Protein AF-A0A930ALP8-F1 (afdb_monomer_lite)

Sequence (46 aa):
MNTDLKIAQAAVLEPIDKIAHKAGIPEEYLEMYGKEKAKVSIKLME

Structure (mmCIF, N/CA/C/O backbone):
data_AF-A0A930ALP8-F1
#
_entry.id   AF-A0A930ALP8-F1
#
loop_
_atom_site.group_PDB
_atom_site.id
_atom_site.type_symbol
_atom_site.label_atom_id
_atom_site.label_alt_id
_atom_site.label_comp_id
_atom_site.label_asym_id
_atom_site.label_entity_id
_atom_site.l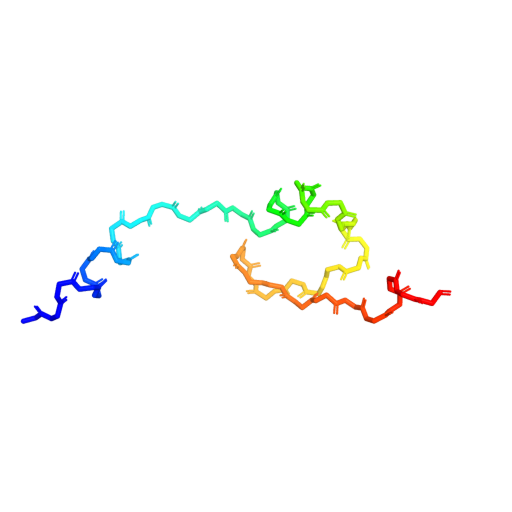abel_seq_id
_atom_site.pdbx_PDB_ins_code
_atom_site.Cartn_x
_atom_site.Cartn_y
_atom_site.Cartn_z
_atom_site.occupancy
_atom_site.B_iso_or_equiv
_atom_site.auth_seq_id
_atom_site.auth_comp_id
_atom_site.auth_asym_id
_atom_site.auth_atom_id
_atom_site.pdbx_PDB_model_num
ATOM 1 N N . MET A 1 1 ? 17.317 -15.314 -15.337 1.00 71.19 1 MET A N 1
ATOM 2 C CA . MET A 1 1 ? 16.619 -14.276 -14.542 1.00 71.19 1 MET A CA 1
ATOM 3 C C . MET A 1 1 ? 15.136 -14.600 -14.584 1.00 71.19 1 MET A C 1
ATOM 5 O O . MET A 1 1 ? 14.648 -14.824 -15.684 1.00 71.19 1 MET A O 1
ATOM 9 N N . ASN A 1 2 ? 14.470 -14.717 -13.431 1.00 90.75 2 ASN A N 1
ATOM 10 C CA . ASN A 1 2 ? 13.068 -15.142 -13.352 1.00 90.75 2 ASN A CA 1
ATOM 11 C C . ASN A 1 2 ? 12.160 -14.146 -14.107 1.00 90.75 2 ASN A C 1
ATOM 13 O O . ASN A 1 2 ? 12.237 -12.941 -13.856 1.00 90.75 2 ASN A O 1
ATOM 17 N N . THR A 1 3 ? 11.357 -14.642 -15.052 1.00 95.94 3 THR A N 1
ATOM 18 C CA . THR A 1 3 ? 10.441 -13.836 -15.875 1.00 95.94 3 THR A CA 1
ATOM 19 C C . THR A 1 3 ? 9.403 -13.113 -15.019 1.00 95.94 3 THR A C 1
ATOM 21 O O . THR A 1 3 ? 9.142 -11.939 -15.267 1.00 95.94 3 THR A O 1
ATOM 24 N N . ASP A 1 4 ? 8.904 -13.747 -13.959 1.00 96.81 4 ASP A N 1
ATOM 25 C CA . ASP A 1 4 ? 7.896 -13.159 -13.070 1.00 96.81 4 ASP A CA 1
ATOM 26 C C . ASP A 1 4 ? 8.440 -11.917 -12.361 1.00 96.81 4 ASP A C 1
ATOM 28 O O . ASP A 1 4 ? 7.773 -10.886 -12.279 1.00 96.81 4 ASP A O 1
ATOM 32 N N . LEU A 1 5 ? 9.705 -11.976 -11.928 1.00 96.69 5 LEU A N 1
ATOM 33 C CA . LEU A 1 5 ? 10.376 -10.836 -11.307 1.00 96.69 5 LEU A CA 1
ATOM 34 C C . LEU A 1 5 ? 10.541 -9.676 -12.296 1.00 96.69 5 LEU A C 1
ATOM 36 O O . LEU A 1 5 ? 10.338 -8.525 -11.917 1.00 96.69 5 LEU A O 1
ATOM 40 N N . LYS A 1 6 ? 10.876 -9.964 -13.562 1.00 97.00 6 LYS A N 1
ATOM 41 C CA . LYS A 1 6 ? 10.979 -8.928 -14.604 1.00 97.00 6 LYS A CA 1
ATOM 42 C C . LYS A 1 6 ? 9.635 -8.255 -14.868 1.00 97.00 6 LYS A C 1
ATOM 44 O O . LYS A 1 6 ? 9.596 -7.040 -15.024 1.00 97.00 6 LYS A O 1
ATOM 49 N N . ILE A 1 7 ? 8.553 -9.032 -14.910 1.00 96.81 7 ILE A N 1
ATOM 50 C CA . ILE A 1 7 ? 7.200 -8.505 -15.114 1.00 96.81 7 ILE A CA 1
ATOM 51 C C . ILE A 1 7 ? 6.794 -7.624 -13.926 1.00 96.81 7 ILE A C 1
ATOM 53 O O . ILE A 1 7 ? 6.352 -6.499 -14.136 1.00 96.81 7 ILE A O 1
ATOM 57 N N . ALA A 1 8 ? 7.020 -8.081 -12.689 1.00 95.75 8 ALA A N 1
ATOM 58 C CA . ALA A 1 8 ? 6.715 -7.305 -11.486 1.00 95.75 8 ALA A CA 1
ATOM 59 C C . ALA A 1 8 ? 7.503 -5.984 -11.416 1.00 95.75 8 ALA A C 1
ATOM 61 O O . ALA A 1 8 ? 6.940 -4.953 -11.063 1.00 95.75 8 ALA A O 1
ATOM 62 N N . GLN A 1 9 ? 8.788 -5.994 -11.792 1.00 96.00 9 GLN A N 1
ATOM 63 C CA . GLN A 1 9 ? 9.633 -4.792 -11.816 1.00 96.00 9 GLN A CA 1
ATOM 64 C C . GLN A 1 9 ? 9.245 -3.788 -12.912 1.00 96.00 9 GLN A C 1
ATOM 66 O O . GLN A 1 9 ? 9.531 -2.603 -12.769 1.00 96.00 9 GLN A O 1
ATOM 71 N N . ALA A 1 10 ? 8.634 -4.247 -14.007 1.00 97.25 10 ALA A N 1
ATOM 72 C CA . ALA A 1 10 ? 8.206 -3.390 -15.113 1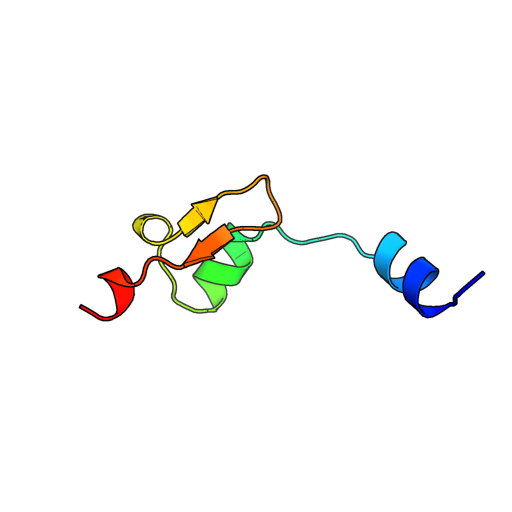.00 97.25 10 ALA A CA 1
ATOM 73 C C . ALA A 1 10 ? 6.833 -2.733 -14.882 1.00 97.25 10 ALA A C 1
ATOM 75 O O . ALA A 1 10 ? 6.460 -1.822 -15.623 1.00 97.25 10 ALA A O 1
ATOM 76 N N . ALA A 1 11 ? 6.065 -3.196 -13.893 1.00 96.94 11 ALA A N 1
ATOM 77 C CA . ALA A 1 11 ? 4.741 -2.666 -13.601 1.00 96.94 11 ALA A CA 1
ATOM 78 C C . ALA A 1 11 ? 4.817 -1.257 -12.990 1.00 96.94 11 ALA A C 1
ATOM 80 O O . ALA A 1 11 ? 5.631 -0.984 -12.109 1.00 96.94 11 ALA A O 1
ATOM 81 N N . VAL A 1 12 ? 3.922 -0.367 -13.425 1.00 96.06 12 VAL A N 1
ATOM 82 C CA . VAL A 1 12 ? 3.716 0.935 -12.780 1.00 96.06 12 VAL A CA 1
ATOM 83 C C . VAL A 1 12 ? 2.686 0.749 -11.676 1.00 96.06 12 VAL A C 1
ATOM 85 O O . VAL A 1 12 ? 1.530 0.431 -11.952 1.00 96.06 12 VAL A O 1
ATOM 88 N N . LEU A 1 13 ? 3.113 0.921 -10.429 1.00 95.56 13 LEU A N 1
ATOM 89 C CA . LEU A 1 13 ? 2.257 0.712 -9.269 1.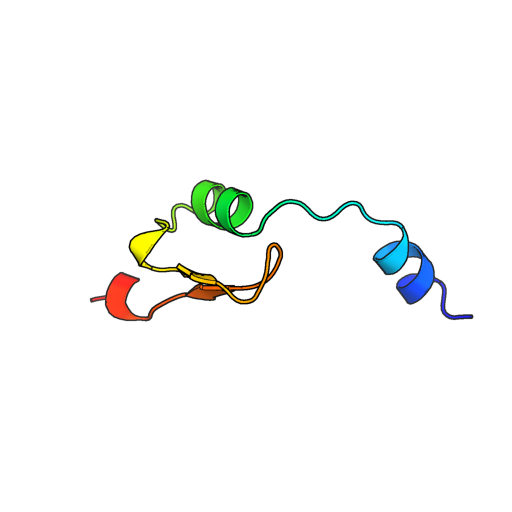00 95.56 13 LEU A CA 1
ATOM 90 C C . LEU A 1 13 ? 1.327 1.913 -9.060 1.00 95.56 13 LEU A C 1
ATOM 92 O O . LEU A 1 13 ? 1.749 3.072 -9.093 1.00 95.56 13 LEU A O 1
ATOM 96 N N . GLU A 1 14 ? 0.041 1.630 -8.858 1.00 96.00 14 GLU A N 1
ATOM 97 C CA . GLU A 1 14 ? -0.932 2.641 -8.452 1.00 96.00 14 GLU A CA 1
ATOM 98 C C . GLU A 1 14 ? -0.791 2.903 -6.939 1.00 96.00 14 GLU A C 1
ATOM 100 O O . GLU A 1 14 ? -0.580 1.955 -6.177 1.00 96.00 14 GLU A O 1
ATOM 105 N N . PRO A 1 15 ? -0.901 4.164 -6.481 1.00 96.62 15 PRO A N 1
ATOM 106 C CA . PRO A 1 15 ? -0.925 4.484 -5.058 1.00 96.62 15 PRO A CA 1
ATOM 107 C C . PRO A 1 15 ? -1.976 3.671 -4.281 1.00 96.62 15 PRO A C 1
ATOM 109 O O . PRO A 1 15 ? -3.102 3.476 -4.747 1.00 96.62 15 PRO A O 1
ATOM 112 N N . ILE A 1 16 ? -1.598 3.171 -3.103 1.00 97.56 16 ILE A N 1
ATOM 113 C CA . ILE A 1 16 ? -2.415 2.215 -2.337 1.00 97.56 16 ILE A CA 1
ATOM 114 C C . ILE A 1 16 ? -3.687 2.844 -1.754 1.00 97.56 16 ILE A C 1
ATOM 116 O O . ILE A 1 16 ? -4.691 2.156 -1.607 1.00 97.56 16 ILE A O 1
ATOM 120 N N . ASP A 1 17 ? -3.666 4.149 -1.491 1.00 96.06 17 ASP A N 1
ATOM 121 C CA . ASP A 1 17 ? -4.814 4.974 -1.100 1.00 96.06 17 ASP A CA 1
ATOM 122 C C . ASP A 1 17 ? -5.914 4.963 -2.174 1.00 96.06 17 ASP A C 1
ATOM 124 O O . ASP A 1 17 ? -7.084 4.724 -1.876 1.00 96.06 17 ASP A O 1
ATOM 128 N N . LYS A 1 18 ? -5.547 5.095 -3.455 1.00 96.75 18 LYS A N 1
ATOM 129 C CA . LYS A 1 18 ? -6.500 4.998 -4.572 1.00 96.75 18 LYS A CA 1
ATOM 130 C C . LYS A 1 18 ? -7.120 3.612 -4.678 1.00 96.75 18 LYS A C 1
ATOM 132 O O . LYS A 1 18 ? -8.309 3.490 -4.971 1.00 96.75 18 LYS A O 1
ATOM 137 N N . ILE A 1 19 ? -6.321 2.567 -4.463 1.00 96.81 19 ILE A N 1
ATOM 138 C CA . ILE A 1 19 ? -6.800 1.179 -4.479 1.00 96.81 19 ILE A CA 1
ATOM 139 C C . ILE A 1 19 ? -7.761 0.944 -3.305 1.00 96.81 19 ILE A C 1
ATOM 141 O O . ILE A 1 19 ? -8.839 0.386 -3.503 1.00 96.81 19 ILE A O 1
ATOM 145 N N . ALA A 1 20 ? -7.413 1.417 -2.108 1.00 96.44 20 ALA A N 1
ATOM 146 C CA . ALA A 1 20 ? -8.257 1.331 -0.922 1.00 96.44 20 ALA A CA 1
ATOM 147 C C . ALA A 1 20 ? -9.592 2.067 -1.109 1.00 96.44 20 ALA A C 1
ATOM 149 O O . ALA A 1 20 ? -10.646 1.489 -0.853 1.00 96.44 20 ALA A O 1
ATOM 150 N N . HIS A 1 21 ? -9.571 3.275 -1.678 1.00 96.19 21 HIS A N 1
ATOM 151 C CA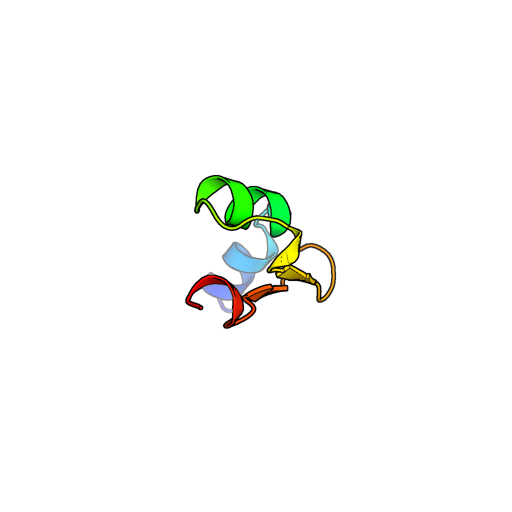 . HIS A 1 21 ? -10.787 4.018 -2.005 1.00 96.19 21 HIS A CA 1
ATOM 152 C C . HIS A 1 21 ? -11.683 3.253 -2.995 1.00 96.19 21 HIS A C 1
ATOM 154 O O . HIS A 1 21 ? -12.897 3.188 -2.811 1.00 96.19 21 HIS A O 1
ATOM 160 N N . LYS A 1 22 ? -11.110 2.616 -4.031 1.00 96.94 22 LYS A N 1
ATOM 161 C CA . LYS A 1 22 ? -11.870 1.747 -4.958 1.00 96.94 22 LYS A CA 1
ATOM 162 C C . LYS A 1 22 ? -12.493 0.538 -4.251 1.00 96.94 22 LYS A C 1
ATOM 164 O O . LYS A 1 22 ? -13.547 0.075 -4.673 1.00 96.94 22 LYS A O 1
ATOM 169 N N . ALA A 1 23 ? -11.853 0.042 -3.194 1.00 95.44 23 ALA A N 1
ATOM 170 C CA . ALA A 1 23 ? -12.366 -1.030 -2.345 1.00 95.44 23 ALA A CA 1
ATOM 171 C C . ALA A 1 23 ? -13.348 -0.541 -1.259 1.00 95.44 23 ALA A C 1
ATOM 173 O O . ALA A 1 23 ? -13.845 -1.358 -0.488 1.00 95.44 23 ALA A O 1
ATOM 174 N N . GLY A 1 24 ? -13.639 0.764 -1.192 1.00 95.12 24 GLY A N 1
ATOM 175 C CA . GLY A 1 24 ? -14.529 1.351 -0.188 1.00 95.12 24 GLY A CA 1
ATOM 176 C C . GLY A 1 24 ? -13.906 1.477 1.203 1.00 95.12 24 GLY A C 1
ATOM 177 O O . GLY A 1 24 ? -14.639 1.549 2.182 1.00 95.12 24 GLY A O 1
ATOM 178 N N . ILE A 1 25 ? -12.574 1.485 1.300 1.00 96.12 25 ILE A N 1
ATOM 179 C CA . ILE A 1 25 ? -11.833 1.671 2.551 1.00 96.12 25 ILE A CA 1
ATOM 180 C C . ILE A 1 25 ? -11.416 3.147 2.648 1.00 96.12 25 ILE A C 1
ATOM 182 O O . ILE A 1 25 ? -10.598 3.588 1.833 1.00 96.12 25 ILE A O 1
ATOM 186 N N . PRO A 1 26 ? -11.957 3.913 3.613 1.00 93.75 26 PRO A N 1
ATOM 187 C CA . PRO A 1 26 ? -11.568 5.305 3.826 1.00 93.75 26 PRO A CA 1
ATOM 188 C C . PRO A 1 26 ? -10.117 5.453 4.303 1.00 93.75 26 PRO A C 1
ATOM 190 O O . PRO A 1 26 ? -9.563 4.555 4.944 1.00 93.75 26 PRO A O 1
ATOM 193 N N . GLU A 1 27 ? -9.511 6.610 4.025 1.00 92.25 27 GLU A N 1
ATOM 194 C CA . GLU A 1 27 ? -8.110 6.896 4.360 1.00 92.25 27 GLU A CA 1
ATOM 195 C C . GLU A 1 27 ? -7.836 6.873 5.869 1.00 92.25 27 GLU A C 1
ATOM 197 O O . GLU A 1 27 ? -6.750 6.466 6.276 1.00 92.25 27 GLU A O 1
ATOM 202 N N . GLU A 1 28 ? -8.805 7.234 6.719 1.00 94.56 28 GLU A N 1
ATOM 203 C CA . GLU A 1 28 ? -8.629 7.202 8.177 1.00 94.56 28 GLU A CA 1
ATOM 204 C C . GLU A 1 28 ? -8.400 5.789 8.742 1.00 94.56 28 GLU A C 1
ATOM 206 O O . GLU A 1 28 ? -7.897 5.639 9.858 1.00 94.56 28 GLU A O 1
ATOM 211 N N . TYR A 1 29 ? -8.727 4.752 7.964 1.00 96.06 29 TYR A N 1
ATOM 212 C CA . TYR A 1 29 ? -8.475 3.354 8.308 1.00 96.06 29 TYR A CA 1
ATOM 213 C C . TYR A 1 29 ? -7.193 2.806 7.671 1.00 96.06 29 TYR A C 1
ATOM 215 O O . TYR A 1 29 ? -6.913 1.614 7.817 1.00 96.06 29 TYR A O 1
ATOM 223 N N . LEU A 1 30 ? -6.402 3.633 6.979 1.00 96.31 30 LEU A N 1
ATOM 224 C CA . LEU A 1 30 ? -5.152 3.224 6.343 1.00 96.31 30 LEU A CA 1
ATOM 225 C C . LEU A 1 30 ? -3.935 3.687 7.145 1.00 96.31 30 LEU A C 1
ATOM 227 O O . LEU A 1 30 ? -3.626 4.871 7.253 1.00 96.31 30 LEU A O 1
ATOM 231 N N . GLU A 1 31 ? -3.160 2.725 7.633 1.00 96.69 31 GLU A N 1
ATOM 232 C CA . GLU A 1 31 ? -1.827 2.976 8.177 1.00 96.69 31 GLU A CA 1
ATOM 233 C C . GLU A 1 31 ? -0.791 2.819 7.056 1.00 96.69 31 GLU A C 1
ATOM 235 O O . GLU A 1 31 ? -0.383 1.705 6.712 1.00 96.69 31 GLU A O 1
ATOM 240 N N . MET A 1 32 ? -0.391 3.938 6.451 1.00 96.50 32 MET A N 1
ATOM 241 C CA . MET A 1 32 ? 0.473 3.975 5.265 1.00 96.50 32 MET A CA 1
ATOM 242 C C . MET A 1 32 ? 1.935 3.597 5.571 1.00 96.50 32 MET A C 1
ATOM 244 O O . MET A 1 32 ? 2.556 4.114 6.498 1.00 96.50 32 MET A O 1
ATOM 248 N N . TYR A 1 33 ? 2.525 2.756 4.717 1.00 96.88 33 TYR A N 1
ATOM 249 C CA . TYR A 1 33 ? 3.938 2.361 4.725 1.00 96.88 33 TYR A CA 1
ATOM 250 C C . TYR A 1 33 ? 4.569 2.644 3.356 1.00 96.88 33 TYR A C 1
ATOM 252 O O . TYR A 1 33 ? 4.815 1.747 2.543 1.00 96.88 33 TYR A O 1
ATOM 260 N N . GLY A 1 34 ? 4.841 3.923 3.104 1.00 94.44 34 GLY A N 1
ATOM 261 C CA . GLY A 1 34 ? 5.191 4.414 1.773 1.00 94.44 34 GLY A CA 1
ATOM 262 C C . GLY A 1 34 ? 3.942 4.634 0.916 1.00 94.44 34 GLY A C 1
ATOM 263 O O . GLY A 1 34 ? 2.850 4.805 1.446 1.00 94.44 34 GLY A O 1
ATOM 264 N N . LYS A 1 35 ? 4.105 4.664 -0.411 1.00 94.62 35 LYS A N 1
ATOM 265 C CA . LYS A 1 35 ? 3.015 5.001 -1.351 1.00 94.62 35 LYS A CA 1
ATOM 266 C C . LYS A 1 35 ? 2.176 3.805 -1.806 1.00 94.62 35 LYS A C 1
ATOM 268 O O . LYS A 1 35 ? 1.069 3.987 -2.290 1.00 94.62 35 LYS A O 1
ATOM 273 N N . GLU A 1 36 ? 2.715 2.597 -1.687 1.00 96.69 36 GLU A N 1
ATOM 274 C CA . GLU A 1 36 ? 2.191 1.396 -2.362 1.00 96.69 36 GLU 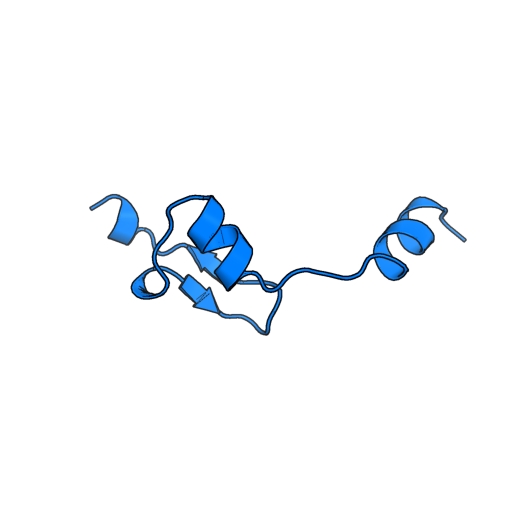A CA 1
ATOM 275 C C . GLU A 1 36 ? 1.755 0.308 -1.374 1.00 96.69 36 GLU A C 1
ATOM 277 O O . GLU A 1 36 ? 1.275 -0.748 -1.775 1.00 96.69 36 GLU A O 1
ATOM 282 N N . LYS A 1 37 ? 1.935 0.541 -0.069 1.00 96.38 37 LYS A N 1
ATOM 283 C CA . LYS A 1 37 ? 1.604 -0.414 0.991 1.00 96.38 37 LYS A CA 1
ATOM 284 C C . LYS A 1 37 ? 0.959 0.314 2.159 1.00 96.38 37 LYS A C 1
ATOM 286 O O . LYS A 1 37 ? 1.444 1.364 2.567 1.00 96.38 37 LYS A O 1
ATOM 291 N N . ALA A 1 38 ? -0.087 -0.277 2.716 1.00 97.62 38 ALA A N 1
ATOM 292 C CA . ALA A 1 38 ? -0.747 0.187 3.928 1.00 97.62 38 ALA A CA 1
ATOM 293 C C . ALA A 1 38 ? -1.293 -1.017 4.704 1.00 97.62 38 ALA A C 1
ATOM 295 O O . ALA A 1 38 ? -1.552 -2.068 4.113 1.00 97.62 38 ALA A O 1
ATOM 296 N N . LYS A 1 39 ? -1.469 -0.875 6.018 1.00 97.38 39 LYS A N 1
ATOM 297 C CA . LYS A 1 39 ? -2.319 -1.783 6.798 1.00 97.38 39 LYS A CA 1
ATOM 298 C C . LYS A 1 39 ? -3.718 -1.194 6.889 1.00 97.38 39 LYS A C 1
ATOM 300 O O . LYS A 1 39 ? -3.865 0.019 6.995 1.00 97.38 39 LYS A O 1
ATOM 305 N N . VAL A 1 40 ? -4.722 -2.062 6.889 1.00 96.56 40 VAL A N 1
ATOM 306 C CA . VAL A 1 40 ? -6.106 -1.674 7.163 1.00 96.56 40 VAL A CA 1
ATOM 307 C C . VAL A 1 40 ? -6.358 -1.830 8.657 1.00 96.56 40 VAL A C 1
ATOM 309 O O . VAL A 1 40 ? -6.107 -2.895 9.224 1.00 96.56 40 VAL A O 1
ATOM 312 N N . SER A 1 41 ? -6.826 -0.765 9.295 1.00 95.88 41 SER A N 1
ATOM 313 C CA . SER A 1 41 ? -7.177 -0.767 10.708 1.00 95.88 41 SER A CA 1
ATOM 314 C C . SER A 1 41 ? -8.432 -1.604 10.951 1.00 95.88 41 SER A C 1
ATOM 316 O O . SER A 1 41 ? -9.434 -1.459 10.253 1.00 95.88 41 SER A O 1
ATOM 318 N N . ILE A 1 42 ? -8.405 -2.442 11.991 1.00 93.69 42 ILE A N 1
ATOM 319 C CA . ILE A 1 42 ? -9.553 -3.273 12.396 1.00 93.69 42 ILE A CA 1
ATOM 320 C C . ILE A 1 42 ? -10.761 -2.451 12.858 1.00 93.69 42 ILE A C 1
ATOM 322 O O . ILE A 1 42 ? -11.877 -2.953 12.806 1.00 93.69 42 ILE A O 1
ATOM 326 N N . LYS A 1 43 ? -10.549 -1.178 13.220 1.00 92.69 43 LYS A N 1
ATOM 327 C CA . LYS A 1 43 ? -11.607 -0.217 13.565 1.00 92.69 43 LYS A CA 1
ATOM 328 C C . LYS A 1 43 ? -12.636 -0.028 12.450 1.00 92.69 43 LYS A C 1
ATOM 330 O O . LYS A 1 43 ? -13.704 0.504 12.699 1.00 92.69 43 LYS A O 1
ATOM 335 N N . LEU A 1 44 ? -12.309 -0.423 11.216 1.00 89.94 44 LEU A N 1
ATOM 336 C CA . LEU A 1 44 ? -13.248 -0.420 10.095 1.00 89.94 44 LEU A CA 1
ATOM 337 C C . LEU A 1 44 ? -14.423 -1.393 10.312 1.00 89.94 44 LEU A C 1
ATOM 339 O O . LEU A 1 44 ? -15.479 -1.221 9.714 1.00 89.94 44 LEU A O 1
ATOM 343 N N . MET A 1 45 ? -14.216 -2.440 11.113 1.00 87.75 45 MET A N 1
ATOM 344 C CA . MET A 1 45 ? -15.196 -3.497 11.386 1.00 87.75 45 MET A CA 1
ATOM 345 C C . MET A 1 45 ? -15.891 -3.342 12.747 1.00 87.75 45 MET A C 1
ATOM 347 O O . MET A 1 45 ? -16.712 -4.191 13.093 1.00 87.75 45 MET A O 1
ATOM 351 N N . GLU A 1 46 ? -15.529 -2.314 13.518 1.00 77.50 46 GLU A N 1
ATOM 352 C CA . GLU A 1 46 ? -16.151 -1.952 14.801 1.00 77.50 46 GLU A CA 1
ATOM 353 C C . GLU A 1 46 ? -17.296 -0.958 14.575 1.00 77.50 46 GLU A C 1
ATOM 35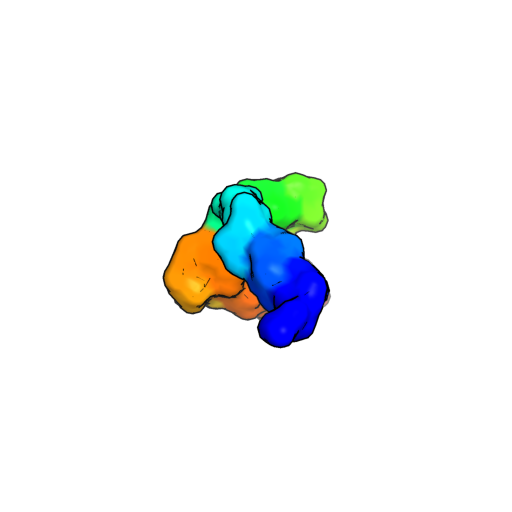5 O O . GLU A 1 46 ? -18.367 -1.161 15.192 1.00 77.50 46 GLU A O 1
#

Radius of gyration: 13.67 Å; chains: 1; bounding box: 33×22×31 Å

Secondary structure (DSSP, 8-state):
--HHHHHHHH--PPPHHHHHHHTT--GGGEEESSSS-EEEPGGGG-

pLDDT: mean 94.63, std 4.81, range [71.19, 97.62]

Foldseek 3Di:
DDPVVVVVVPDDADFVCVVCVVVVQHPVQWADDPGRDTDGHPVVVD